Protein AF-A0A6P0Q603-F1 (afdb_monomer)

Foldseek 3Di:
DDDDDDPVVVVVVVVVVVVVVVVVVVVVVCVVVVVVVVVCVVPDDLVNLVVVVVVVLVVLVVLLPDDPVPCLQVQLVVLLVVLCVLVVCVVSCVSVNPVCLVSSVSSNCVRPVPPVVSCVVSVVSCVVRVPDDD

Sequence (134 aa):
MPWQFPQRLTQSLGAIIIILGCILAVGKLQQPQLNALKQSSKNISPADLQRDVEATQVYLNLLQRLPTFGFDNVLADWVFLNFLQYFGDQEARQITSYQLSPEYFDVIINRDPKFLTAYFFLSSSSSLYAGMPE

Radius of gyration: 22.98 Å; Cα contacts (8 Å, |Δi|>4): 65; chains: 1; bounding box: 56×66×33 Å

p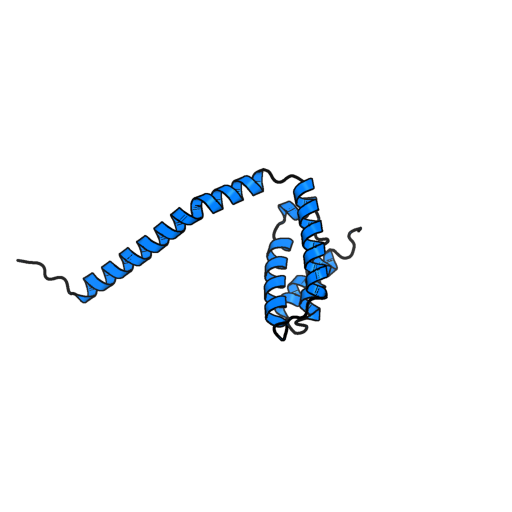LDDT: mean 88.34, std 11.21, range [42.59, 97.75]

Solvent-accessible surface area (backbone atoms only — not comparable to full-atom values): 7767 Å² total; per-residue (Å²): 136,86,87,81,74,60,68,69,57,58,52,54,51,50,52,52,54,50,53,53,48,50,53,52,51,52,52,61,67,44,45,63,57,52,52,52,49,56,54,47,67,76,66,66,46,74,69,55,53,51,52,51,51,54,53,48,51,53,50,45,59,49,54,64,72,54,87,56,92,87,40,34,53,63,52,19,54,52,50,48,57,50,43,53,52,63,73,63,38,58,75,62,32,75,76,65,49,68,77,62,40,54,56,51,39,52,43,25,42,76,46,30,78,78,47,59,72,59,46,63,57,39,54,52,52,26,65,76,47,69,81,62,86,132

Nearest PDB structures (foldseek):
  1cnt-assembly2_3  TM=2.713E-01  e=6.894E+00  Homo sapiens

Secondary structure (DSSP, 8-state):
------HHHHHHHHHHHHHHHHHHHHHHHHHHHHHHHHHHHHT--HHHHHHHHHHHHHHHHHHHHS--TT-HHHHHHHHHHHHHHHHH-HHHHHHHTTTTHHHHHHHHHTT-TT-HHHHHHHHHHHHHHTTS--

Mean predicted aligned error: 8.81 Å

Structure (mmCIF, N/CA/C/O backbone):
data_AF-A0A6P0Q603-F1
#
_entry.id   AF-A0A6P0Q603-F1
#
loop_
_atom_s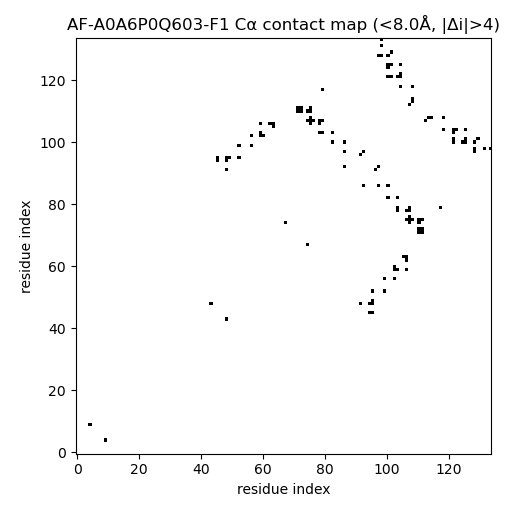ite.group_PDB
_atom_site.id
_atom_site.type_symbol
_atom_site.label_atom_id
_atom_site.label_alt_id
_atom_site.label_comp_id
_atom_site.label_asym_id
_atom_site.label_entity_id
_atom_site.label_seq_id
_atom_site.pdbx_PDB_ins_code
_atom_site.Cartn_x
_atom_site.Cartn_y
_atom_site.Cartn_z
_atom_site.occupancy
_atom_site.B_iso_or_equiv
_atom_site.auth_seq_id
_atom_site.auth_comp_id
_atom_site.auth_asym_id
_atom_site.auth_atom_id
_atom_site.pdbx_PDB_model_num
ATOM 1 N N . MET A 1 1 ? 35.084 51.241 -11.160 1.00 42.59 1 MET A N 1
ATOM 2 C CA . MET A 1 1 ? 35.510 49.832 -11.324 1.00 42.59 1 MET A CA 1
ATOM 3 C C . MET A 1 1 ? 34.267 48.981 -11.532 1.00 42.59 1 MET A C 1
ATOM 5 O O . MET A 1 1 ? 33.436 48.987 -10.630 1.00 42.59 1 MET A O 1
ATOM 9 N N . PRO A 1 2 ? 34.070 48.315 -12.682 1.00 54.03 2 PRO A N 1
ATOM 10 C CA . PRO A 1 2 ? 32.944 47.408 -12.843 1.00 54.03 2 PRO A CA 1
ATOM 11 C C . PRO A 1 2 ? 33.306 46.029 -12.275 1.00 54.03 2 PRO A C 1
ATOM 13 O O . PRO A 1 2 ? 34.340 45.455 -12.610 1.00 54.03 2 PRO A O 1
ATOM 16 N N . TRP A 1 3 ? 32.454 45.514 -11.393 1.00 54.34 3 TRP A N 1
ATOM 17 C CA . TRP A 1 3 ? 32.540 44.159 -10.855 1.00 54.34 3 TRP A CA 1
ATOM 18 C C . TRP A 1 3 ? 32.181 43.144 -11.949 1.00 54.34 3 TRP A C 1
ATOM 20 O O . TRP A 1 3 ? 31.017 43.028 -12.328 1.00 54.34 3 TRP A O 1
ATOM 30 N N . GLN A 1 4 ? 33.163 42.406 -12.470 1.00 62.06 4 GLN A N 1
ATOM 31 C CA . GLN A 1 4 ? 32.920 41.279 -13.375 1.00 62.06 4 GLN A CA 1
ATOM 32 C C . GLN A 1 4 ? 32.750 40.000 -12.545 1.00 62.06 4 GLN A C 1
ATOM 34 O O . GLN A 1 4 ? 33.728 39.387 -12.122 1.00 62.06 4 GLN A O 1
ATOM 39 N N . PHE A 1 5 ? 31.503 39.606 -12.276 1.00 61.72 5 PHE A N 1
ATOM 40 C CA . PHE A 1 5 ? 31.214 38.312 -11.651 1.00 61.72 5 PHE A CA 1
ATOM 41 C C . PHE A 1 5 ? 31.520 37.166 -12.632 1.00 61.72 5 PHE A C 1
ATOM 43 O O . PHE A 1 5 ? 31.167 37.263 -13.811 1.00 61.72 5 PHE A O 1
ATOM 50 N N . PRO A 1 6 ? 32.150 36.066 -12.182 1.00 68.88 6 PRO A N 1
ATOM 51 C CA . PRO A 1 6 ? 32.483 34.958 -13.067 1.00 68.88 6 PRO A CA 1
ATOM 52 C C . PRO A 1 6 ? 31.199 34.292 -13.581 1.00 68.88 6 PRO A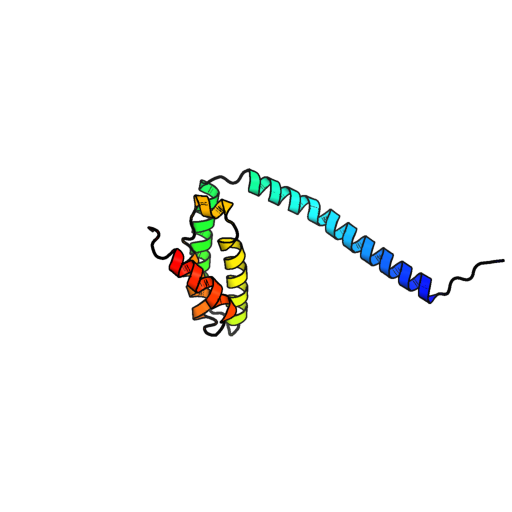 C 1
ATOM 54 O O . PRO A 1 6 ? 30.338 33.897 -12.797 1.00 68.88 6 PRO A O 1
ATOM 57 N N . GLN A 1 7 ? 31.082 34.133 -14.904 1.00 67.19 7 GLN A N 1
ATOM 58 C CA . GLN A 1 7 ? 29.881 33.632 -15.601 1.00 67.19 7 GLN A CA 1
ATOM 59 C C . GLN A 1 7 ? 29.358 32.279 -15.079 1.00 67.19 7 GLN A C 1
ATOM 61 O O . GLN A 1 7 ? 28.170 31.988 -15.177 1.00 67.19 7 GLN A O 1
ATOM 66 N N . ARG A 1 8 ? 30.226 31.450 -14.487 1.00 64.81 8 ARG A N 1
ATOM 67 C CA . ARG A 1 8 ? 29.832 30.174 -13.868 1.00 64.81 8 ARG A CA 1
ATOM 68 C C . ARG A 1 8 ? 29.023 30.367 -12.580 1.00 64.81 8 ARG A C 1
ATOM 70 O O . ARG A 1 8 ? 28.118 29.587 -12.315 1.00 64.81 8 ARG A O 1
ATOM 77 N N . LEU A 1 9 ? 29.306 31.415 -11.800 1.00 65.81 9 LEU A N 1
ATOM 78 C CA . LEU A 1 9 ? 28.558 31.721 -10.575 1.00 65.81 9 LEU A CA 1
ATOM 79 C C . LEU A 1 9 ? 27.146 32.218 -10.894 1.00 65.81 9 LEU A C 1
ATOM 81 O O . LEU A 1 9 ? 26.196 31.820 -10.229 1.00 65.81 9 LEU A O 1
ATOM 85 N N . THR A 1 10 ? 26.990 33.053 -11.924 1.00 72.12 10 THR A N 1
ATOM 86 C CA . THR A 1 10 ? 25.676 33.580 -12.322 1.00 72.12 10 THR A CA 1
ATOM 87 C C . THR A 1 10 ? 24.775 32.494 -12.917 1.00 72.12 10 THR A C 1
ATOM 89 O O . THR A 1 10 ? 23.576 32.495 -12.648 1.00 72.12 10 THR A O 1
ATOM 92 N N . GLN A 1 11 ? 25.339 31.520 -13.642 1.00 71.56 11 GLN A N 1
ATOM 93 C CA . GLN A 1 11 ? 24.609 30.340 -14.128 1.00 71.56 11 GLN A CA 1
ATOM 94 C C . GLN A 1 11 ? 24.147 29.422 -12.986 1.00 71.56 11 GLN A C 1
ATOM 96 O O . GLN A 1 11 ? 22.979 29.035 -12.952 1.00 71.56 11 GLN A O 1
ATOM 101 N N . SER A 1 12 ? 25.020 29.128 -12.015 1.00 80.25 12 SER A N 1
ATOM 102 C CA . SER A 1 12 ? 24.650 28.325 -10.839 1.00 80.25 12 SER A CA 1
ATOM 103 C C . SER A 1 12 ? 23.585 29.008 -9.977 1.00 80.25 12 SER A C 1
ATOM 105 O O . SER A 1 12 ? 22.657 28.353 -9.511 1.00 80.25 12 SER A O 1
ATOM 107 N N . LEU A 1 13 ? 23.668 30.332 -9.806 1.00 84.38 13 LEU A N 1
ATOM 108 C CA . LEU A 1 13 ? 22.650 31.111 -9.095 1.00 84.38 13 LEU A CA 1
ATOM 109 C C . LEU A 1 13 ? 21.302 31.101 -9.831 1.00 84.38 13 LEU A C 1
ATOM 111 O O . LEU A 1 13 ? 20.264 30.932 -9.195 1.00 84.38 13 LEU A O 1
ATOM 115 N N . GLY A 1 14 ? 21.310 31.212 -11.163 1.00 87.88 14 GLY A N 1
ATOM 116 C CA . GLY A 1 14 ? 20.098 31.107 -11.978 1.00 87.88 14 GLY A CA 1
ATOM 117 C C . GLY A 1 14 ? 19.405 29.749 -11.834 1.00 87.88 14 GLY A C 1
ATOM 118 O O . GLY A 1 14 ? 18.194 29.697 -11.629 1.00 87.88 14 GLY A O 1
ATOM 119 N N . ALA A 1 15 ? 20.168 28.653 -11.859 1.00 88.56 15 ALA A N 1
ATOM 120 C CA . ALA A 1 15 ? 19.625 27.307 -11.677 1.00 88.56 15 ALA A CA 1
ATOM 121 C C . ALA A 1 15 ? 18.975 27.116 -10.294 1.00 88.56 15 ALA A C 1
ATOM 123 O O . ALA A 1 15 ? 17.881 26.564 -10.200 1.00 88.56 15 ALA A O 1
ATOM 124 N N . ILE A 1 16 ? 19.601 27.626 -9.227 1.00 92.81 16 ILE A N 1
ATOM 125 C CA . ILE A 1 16 ? 19.045 27.566 -7.865 1.00 92.81 16 ILE A CA 1
ATOM 126 C C . ILE A 1 16 ? 17.723 28.335 -7.777 1.00 92.81 16 ILE A C 1
ATOM 128 O O . ILE A 1 16 ? 16.757 27.828 -7.208 1.00 92.81 16 ILE A O 1
ATOM 132 N N . ILE A 1 17 ? 17.652 29.531 -8.368 1.00 94.69 17 ILE A N 1
ATOM 133 C CA . ILE A 1 17 ? 16.423 30.338 -8.385 1.00 94.69 17 ILE A CA 1
ATOM 134 C C . ILE A 1 17 ? 15.296 29.597 -9.111 1.00 94.69 17 ILE A C 1
ATOM 136 O O . ILE A 1 17 ? 14.165 29.587 -8.627 1.00 94.69 17 ILE A O 1
ATOM 140 N N . ILE A 1 18 ? 15.599 28.934 -10.231 1.00 95.19 18 ILE A N 1
ATOM 141 C CA . ILE A 1 18 ? 14.615 28.136 -10.973 1.00 95.19 18 ILE A CA 1
ATOM 142 C C . ILE A 1 18 ? 14.124 26.958 -10.125 1.00 95.19 18 ILE A C 1
ATOM 144 O O . ILE A 1 18 ? 12.917 26.771 -10.004 1.00 95.19 18 ILE A O 1
ATOM 148 N N . ILE A 1 19 ? 15.027 26.206 -9.487 1.00 95.50 19 ILE A N 1
ATOM 149 C CA . ILE A 1 19 ? 14.663 25.071 -8.622 1.00 95.50 19 ILE A CA 1
ATOM 150 C C . ILE A 1 19 ? 13.760 25.530 -7.471 1.00 95.50 19 ILE A C 1
ATOM 152 O O . ILE A 1 19 ? 12.709 24.934 -7.236 1.00 95.50 19 ILE A O 1
ATOM 156 N N . LEU A 1 20 ? 14.129 26.614 -6.783 1.00 95.88 20 LEU A N 1
ATOM 157 C CA . LEU A 1 20 ? 13.317 27.183 -5.706 1.00 95.88 20 LEU A CA 1
ATOM 158 C C . LEU A 1 20 ? 11.953 27.657 -6.220 1.00 95.88 20 LEU A C 1
ATOM 160 O O . LEU A 1 20 ? 10.934 27.411 -5.575 1.00 95.88 20 LEU A O 1
ATOM 164 N N . GLY A 1 21 ? 11.916 28.273 -7.404 1.00 96.44 21 GLY A N 1
ATOM 165 C CA . GLY A 1 21 ? 10.680 28.660 -8.079 1.00 96.44 21 GLY A CA 1
ATOM 166 C C . GLY A 1 21 ? 9.773 27.463 -8.376 1.00 96.44 21 GLY A C 1
ATOM 167 O O . GLY A 1 21 ? 8.579 27.518 -8.086 1.00 96.44 21 GLY A O 1
ATOM 168 N N . CYS A 1 22 ? 10.331 26.359 -8.877 1.00 95.38 22 CYS A N 1
ATOM 169 C CA . CYS A 1 22 ? 9.592 25.124 -9.134 1.00 95.38 22 CYS A CA 1
ATOM 170 C C . CYS A 1 22 ? 9.031 24.511 -7.845 1.00 95.38 22 CYS A C 1
ATOM 172 O O . CYS A 1 22 ? 7.854 24.161 -7.813 1.00 95.38 22 CYS A O 1
ATOM 174 N N . ILE A 1 23 ? 9.825 24.428 -6.772 1.00 95.94 23 ILE A N 1
ATOM 175 C CA . ILE A 1 23 ? 9.365 23.905 -5.474 1.00 95.94 23 ILE A CA 1
ATOM 176 C C . ILE A 1 23 ? 8.210 24.754 -4.929 1.00 95.94 23 ILE A C 1
ATOM 178 O O . ILE A 1 23 ? 7.191 24.211 -4.505 1.00 95.94 23 ILE A O 1
ATOM 182 N N . LEU A 1 24 ? 8.329 26.084 -4.984 1.00 96.44 24 LEU A N 1
ATOM 183 C CA . LEU A 1 24 ? 7.269 26.995 -4.544 1.00 96.44 24 LEU A CA 1
ATOM 184 C C . LEU A 1 24 ? 6.001 26.861 -5.392 1.00 96.44 24 LEU A C 1
ATOM 186 O O . LEU A 1 24 ? 4.897 26.861 -4.844 1.00 96.44 24 LEU A O 1
ATOM 190 N N . ALA A 1 25 ? 6.145 26.732 -6.712 1.00 95.31 25 ALA A N 1
ATOM 191 C CA . ALA A 1 25 ? 5.021 26.547 -7.623 1.00 95.31 25 ALA A CA 1
ATOM 192 C C . ALA A 1 25 ? 4.289 25.226 -7.350 1.00 95.31 25 ALA A C 1
ATOM 194 O O . ALA A 1 25 ? 3.068 25.225 -7.196 1.00 95.31 25 ALA A O 1
ATOM 195 N N . VAL A 1 26 ? 5.026 24.121 -7.211 1.00 95.56 26 VAL A N 1
ATOM 196 C CA . VAL A 1 26 ? 4.459 22.812 -6.858 1.00 95.56 26 VAL A CA 1
ATOM 197 C C . VAL A 1 26 ? 3.775 22.874 -5.493 1.00 95.56 26 VAL A C 1
ATOM 199 O O . VAL A 1 26 ? 2.624 22.461 -5.379 1.00 95.56 26 VAL A O 1
ATOM 202 N N . GLY A 1 27 ? 4.413 23.476 -4.484 1.00 93.94 27 GLY A N 1
ATOM 203 C CA . GLY A 1 27 ? 3.820 23.636 -3.154 1.00 93.94 27 GLY A CA 1
ATOM 204 C C . GLY A 1 27 ? 2.512 24.433 -3.177 1.00 93.94 27 GLY A C 1
ATOM 205 O O . GLY A 1 27 ? 1.524 24.037 -2.561 1.00 93.94 27 GLY A O 1
ATOM 206 N N . LYS A 1 28 ? 2.456 25.522 -3.954 1.00 94.69 28 LYS A N 1
ATOM 207 C CA . LYS A 1 28 ? 1.232 26.316 -4.157 1.00 94.69 28 LYS A CA 1
ATOM 208 C C . LYS A 1 28 ? 0.126 25.514 -4.842 1.00 94.69 28 LYS A C 1
ATOM 210 O O . LYS A 1 28 ? -1.026 25.614 -4.427 1.00 94.69 28 LYS A O 1
ATOM 215 N N . LEU A 1 29 ? 0.464 24.728 -5.864 1.00 94.75 29 LEU A N 1
ATOM 216 C CA . LEU A 1 29 ? -0.497 23.898 -6.596 1.00 94.75 29 LEU A CA 1
ATOM 217 C C . LEU A 1 29 ? -1.022 22.724 -5.755 1.00 94.75 29 LEU A C 1
ATOM 219 O O . LEU A 1 29 ? -2.175 22.331 -5.916 1.00 94.75 29 LEU A O 1
ATOM 223 N N . GLN A 1 30 ? -0.215 22.200 -4.829 1.00 94.44 30 GLN A N 1
ATOM 224 C CA . GLN A 1 30 ? -0.604 21.112 -3.924 1.00 94.44 30 GLN A CA 1
ATOM 225 C C . GLN A 1 30 ? -1.401 21.587 -2.696 1.00 94.44 30 GLN A C 1
ATOM 227 O O . GLN A 1 30 ? -2.148 20.806 -2.107 1.00 94.44 30 GLN A O 1
ATOM 232 N N . GLN A 1 31 ? -1.317 22.870 -2.325 1.00 94.38 31 GLN A N 1
ATOM 233 C CA . GLN A 1 31 ? -2.042 23.439 -1.182 1.00 94.38 31 GLN A CA 1
ATOM 234 C C . GLN A 1 31 ? -3.567 23.180 -1.172 1.00 94.38 31 GLN A C 1
ATOM 236 O O . GLN A 1 31 ? -4.077 22.785 -0.120 1.00 94.38 31 GLN A O 1
ATOM 241 N N . PRO A 1 32 ? -4.332 23.386 -2.266 1.00 91.44 32 PRO A N 1
ATOM 242 C CA . PRO A 1 32 ? -5.770 23.111 -2.260 1.00 91.44 32 PRO A CA 1
ATOM 243 C C . PRO A 1 32 ? -6.083 21.624 -2.062 1.00 91.44 32 PRO A C 1
ATOM 245 O O . PRO A 1 32 ? -7.023 21.304 -1.339 1.00 91.44 32 PRO A O 1
ATOM 248 N N . GLN A 1 33 ? -5.275 20.722 -2.631 1.00 89.00 33 GLN A N 1
ATOM 249 C CA . GLN A 1 33 ? -5.437 19.276 -2.440 1.00 89.00 33 GLN A CA 1
ATOM 250 C C . GLN A 1 33 ? -5.196 18.895 -0.977 1.00 89.00 33 GLN A C 1
ATOM 252 O O . GLN A 1 33 ? -6.002 18.189 -0.381 1.00 89.00 33 GLN A O 1
ATOM 257 N N . LEU A 1 34 ? -4.147 19.447 -0.360 1.00 88.75 34 LEU A N 1
ATOM 258 C CA . LEU A 1 34 ? -3.869 19.242 1.060 1.00 88.75 34 LEU A CA 1
ATOM 259 C C . LEU A 1 34 ? -5.015 19.743 1.951 1.00 88.75 34 LEU A C 1
ATOM 261 O O . LEU A 1 34 ? -5.384 19.083 2.919 1.00 88.75 34 LEU A O 1
ATOM 265 N N . ASN A 1 35 ? -5.586 20.906 1.634 1.00 89.81 35 ASN A N 1
ATOM 266 C CA . ASN A 1 35 ? -6.713 21.452 2.388 1.00 89.81 35 ASN A CA 1
ATOM 267 C C . ASN A 1 35 ? -7.967 20.577 2.236 1.00 89.81 35 ASN A C 1
ATOM 269 O O . ASN A 1 35 ? -8.635 20.307 3.232 1.00 89.81 35 ASN A O 1
ATOM 273 N N . ALA A 1 36 ? -8.248 20.090 1.023 1.00 86.62 36 ALA A N 1
ATOM 274 C CA . ALA A 1 36 ? -9.351 19.170 0.767 1.00 86.62 36 ALA A CA 1
ATOM 275 C C . ALA A 1 36 ? -9.188 17.848 1.540 1.00 86.62 36 ALA A C 1
ATOM 277 O O . ALA A 1 36 ? -10.149 17.378 2.146 1.00 86.62 36 ALA A O 1
ATOM 278 N N . LEU A 1 37 ? -7.972 17.293 1.598 1.00 84.31 37 LEU A N 1
ATOM 279 C CA . LEU A 1 37 ? -7.667 16.086 2.376 1.00 84.31 37 LEU A CA 1
ATOM 280 C C . LEU A 1 37 ? -7.873 16.307 3.879 1.00 84.31 37 LEU A C 1
ATOM 282 O O . LEU A 1 37 ? -8.558 15.520 4.528 1.00 84.31 37 LEU A O 1
ATOM 286 N N . LYS A 1 38 ? -7.358 17.416 4.428 1.00 83.88 38 LYS A N 1
ATOM 287 C CA . LYS A 1 38 ? -7.549 17.773 5.847 1.00 83.88 38 LYS A CA 1
ATOM 288 C C . LYS A 1 38 ? -9.023 17.948 6.208 1.00 83.88 38 LYS A C 1
ATOM 290 O O . LYS A 1 38 ? -9.449 17.544 7.285 1.00 83.88 38 LYS A O 1
ATOM 295 N N . GLN A 1 39 ? -9.799 18.569 5.323 1.00 80.12 39 GLN A N 1
ATOM 296 C CA . GLN A 1 39 ? -11.221 18.800 5.554 1.00 80.12 39 GLN A CA 1
ATOM 297 C C . GLN A 1 39 ? -12.046 17.515 5.415 1.00 80.12 39 GLN A C 1
ATOM 299 O O . GLN A 1 39 ? -12.992 17.331 6.176 1.00 80.12 39 GLN A O 1
ATOM 304 N N . SER A 1 40 ? -11.670 16.627 4.492 1.00 75.25 40 SER A N 1
ATOM 305 C CA . SER A 1 40 ? -12.303 15.314 4.334 1.00 75.25 40 SER A CA 1
ATOM 306 C C . SER A 1 40 ? -12.042 14.445 5.563 1.00 75.25 40 SER A C 1
ATOM 308 O O . SER A 1 40 ? -12.994 13.989 6.178 1.00 75.25 40 SER A O 1
ATOM 310 N N . SER A 1 41 ? -10.783 14.340 6.007 1.00 75.25 41 SER A N 1
ATOM 311 C CA . SER A 1 41 ? -10.396 13.599 7.219 1.00 75.25 41 SER A CA 1
ATOM 312 C C . SER A 1 41 ? -11.163 14.057 8.468 1.00 75.25 41 SER A C 1
ATOM 314 O O . SER A 1 41 ? -11.631 13.228 9.241 1.00 75.25 41 SER A O 1
ATOM 316 N N . LYS A 1 42 ? -11.392 15.367 8.633 1.00 76.44 42 LYS A N 1
ATOM 317 C CA . LYS A 1 42 ? -12.111 15.911 9.797 1.00 76.44 42 LYS A CA 1
ATOM 318 C C . LYS A 1 42 ? -13.608 15.563 9.842 1.00 76.44 42 LYS A C 1
ATOM 320 O O . LYS A 1 42 ? -14.196 15.597 10.919 1.00 76.44 42 LYS A O 1
ATOM 325 N N . ASN A 1 43 ? -14.227 15.284 8.696 1.00 77.31 43 ASN A N 1
ATOM 326 C CA . ASN A 1 43 ? -15.675 15.076 8.576 1.00 77.31 43 ASN A CA 1
ATOM 327 C C . ASN A 1 43 ? -16.051 13.626 8.232 1.00 77.31 43 ASN A C 1
ATOM 329 O O . ASN A 1 43 ? -17.205 13.372 7.893 1.00 77.31 43 ASN A O 1
ATOM 333 N N . ILE A 1 44 ? -15.098 12.693 8.282 1.00 82.62 44 ILE A N 1
ATOM 334 C CA . ILE A 1 44 ? -15.357 11.282 7.997 1.00 82.62 44 ILE A CA 1
ATOM 335 C C . ILE A 1 44 ? -16.317 10.714 9.045 1.00 82.62 44 ILE A C 1
ATOM 337 O O . ILE A 1 44 ? -16.055 10.768 10.249 1.00 82.62 44 ILE A O 1
ATOM 341 N N . SER A 1 45 ? -17.443 10.166 8.583 1.00 88.75 45 SER A N 1
ATOM 342 C CA . SER A 1 45 ? -18.374 9.450 9.449 1.00 88.75 45 SER A CA 1
ATOM 343 C C . SER A 1 45 ? -17.983 7.968 9.571 1.00 88.75 45 SER A C 1
ATOM 345 O O . SER A 1 45 ? -17.383 7.410 8.649 1.00 88.75 45 SER A O 1
ATOM 347 N N . PRO A 1 46 ? -18.371 7.276 10.660 1.00 88.88 46 PRO A N 1
ATOM 348 C CA . PRO A 1 46 ? -18.172 5.829 10.776 1.00 88.88 46 PRO A CA 1
ATOM 349 C C . PRO A 1 46 ? -18.786 5.028 9.618 1.00 88.88 46 PRO A C 1
ATOM 351 O O . PRO A 1 46 ? -18.225 4.022 9.197 1.00 88.88 46 PRO A O 1
ATOM 354 N N . ALA A 1 47 ? -19.916 5.490 9.069 1.00 90.44 47 ALA A N 1
ATOM 355 C CA . ALA A 1 47 ? -20.563 4.847 7.928 1.00 90.44 47 ALA A CA 1
ATOM 356 C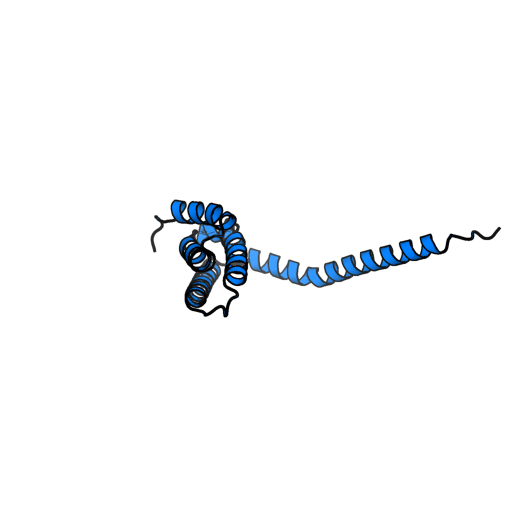 C . ALA A 1 47 ? -19.732 4.971 6.638 1.00 90.44 47 ALA A C 1
ATOM 358 O O . ALA A 1 47 ? -19.710 4.042 5.832 1.00 90.44 47 ALA A O 1
ATOM 359 N N . ASP A 1 48 ? -19.026 6.090 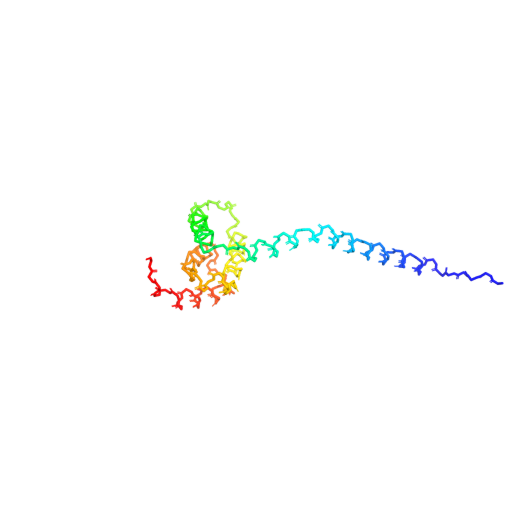6.454 1.00 90.88 48 ASP A N 1
ATOM 360 C CA . ASP A 1 48 ? -18.129 6.274 5.310 1.00 90.88 48 ASP A CA 1
ATOM 361 C C . ASP A 1 48 ? -16.900 5.367 5.420 1.00 90.88 48 ASP A C 1
ATOM 363 O O . ASP A 1 48 ? -16.511 4.755 4.428 1.00 90.88 48 ASP A O 1
ATOM 367 N N . LEU A 1 49 ? -16.341 5.210 6.628 1.00 91.25 49 LEU A N 1
ATOM 368 C CA . LEU A 1 49 ? -15.242 4.269 6.880 1.00 91.25 49 LEU A CA 1
ATOM 369 C C . LEU A 1 49 ? -15.653 2.821 6.621 1.00 91.25 49 LEU A C 1
ATOM 371 O O . LEU A 1 49 ? -14.890 2.064 6.028 1.00 91.25 49 LEU A O 1
ATOM 375 N N . GLN A 1 50 ? -16.860 2.430 7.035 1.00 92.88 50 GLN A N 1
ATOM 376 C CA . GLN A 1 50 ? -17.352 1.079 6.778 1.00 92.88 50 GLN A CA 1
ATOM 377 C C . GLN A 1 50 ? -17.508 0.821 5.276 1.00 92.88 50 GLN A C 1
ATOM 379 O O . GLN A 1 50 ? -17.087 -0.220 4.774 1.00 92.88 50 GLN A O 1
ATOM 384 N N . ARG A 1 51 ? -18.050 1.795 4.536 1.00 93.25 51 ARG A N 1
ATOM 385 C CA . ARG A 1 51 ? -18.161 1.708 3.076 1.00 93.25 51 ARG A CA 1
ATOM 386 C C . ARG A 1 51 ? -16.790 1.617 2.400 1.00 93.25 51 ARG A C 1
ATOM 388 O O . ARG A 1 51 ? -16.651 0.883 1.425 1.00 93.25 51 ARG A O 1
ATOM 395 N N . ASP A 1 52 ? -15.791 2.343 2.896 1.00 92.56 52 ASP A N 1
ATOM 396 C CA . ASP A 1 52 ? -14.414 2.265 2.392 1.00 92.56 52 ASP A CA 1
ATOM 397 C C . ASP A 1 52 ? -13.802 0.873 2.615 1.00 92.56 52 ASP A C 1
ATOM 399 O O . ASP A 1 52 ? -13.183 0.302 1.715 1.00 92.56 52 ASP A O 1
ATOM 403 N N . VAL A 1 53 ? -14.056 0.270 3.778 1.00 94.62 53 VAL A N 1
ATOM 404 C CA . VAL A 1 53 ? -13.644 -1.106 4.084 1.00 94.62 53 VAL A CA 1
ATOM 405 C C . VAL A 1 53 ? -14.316 -2.114 3.151 1.00 94.62 53 VAL A C 1
ATOM 407 O O . VAL A 1 53 ? -13.631 -2.968 2.591 1.00 94.62 53 VAL A O 1
ATOM 410 N N . GLU A 1 54 ? -15.622 -1.994 2.909 1.00 95.44 54 GLU A N 1
ATOM 411 C CA . GLU A 1 54 ? -16.347 -2.854 1.962 1.00 95.44 54 GLU A CA 1
ATOM 412 C C . GLU A 1 54 ? -15.810 -2.714 0.529 1.00 95.44 54 GLU A C 1
ATOM 414 O O . GLU A 1 54 ? -15.572 -3.713 -0.156 1.00 95.44 54 GLU A O 1
ATOM 419 N N . ALA A 1 55 ? -15.569 -1.481 0.074 1.00 96.50 55 ALA A N 1
ATOM 420 C CA . ALA A 1 55 ? -15.004 -1.217 -1.246 1.00 96.50 55 ALA A CA 1
ATOM 421 C C . ALA A 1 55 ? -13.586 -1.793 -1.379 1.00 96.50 55 ALA A C 1
ATOM 423 O O . ALA A 1 55 ? -13.261 -2.425 -2.389 1.00 96.50 55 ALA A O 1
ATOM 424 N N . THR A 1 56 ? -12.764 -1.632 -0.340 1.00 96.88 56 THR A N 1
ATOM 425 C CA . THR A 1 56 ? -11.412 -2.196 -0.275 1.00 96.88 56 THR A CA 1
ATOM 426 C C . THR A 1 56 ? -11.456 -3.720 -0.303 1.00 96.88 56 THR A C 1
ATOM 428 O O . THR A 1 56 ? -10.694 -4.334 -1.045 1.00 96.88 56 THR A O 1
ATOM 431 N N . GLN A 1 57 ? -12.383 -4.345 0.421 1.00 96.31 57 GLN A N 1
ATOM 432 C CA . GLN A 1 57 ? -12.542 -5.797 0.425 1.00 96.31 57 GLN A CA 1
ATOM 433 C C . GLN A 1 57 ? -12.897 -6.332 -0.966 1.00 96.31 57 GLN A C 1
ATOM 435 O O . GLN A 1 57 ? -12.319 -7.313 -1.436 1.00 96.31 57 GLN A O 1
ATOM 440 N N . VAL A 1 58 ? -13.815 -5.670 -1.676 1.00 97.50 58 VAL A N 1
ATOM 441 C CA . VAL A 1 58 ? -14.142 -6.022 -3.068 1.00 97.50 58 VAL A CA 1
ATOM 442 C C . VAL A 1 58 ? -12.922 -5.857 -3.976 1.00 97.50 58 VAL A C 1
ATOM 444 O O . VAL A 1 58 ? -12.644 -6.733 -4.797 1.00 97.50 58 VAL A O 1
ATOM 447 N N . TYR A 1 59 ? -12.172 -4.767 -3.814 1.00 97.06 59 TYR A N 1
ATOM 448 C CA . TYR A 1 59 ? -10.951 -4.514 -4.571 1.00 97.06 59 TYR A CA 1
ATOM 449 C C . TYR A 1 59 ? -9.884 -5.594 -4.338 1.00 97.06 59 TYR A C 1
ATOM 451 O O . TYR A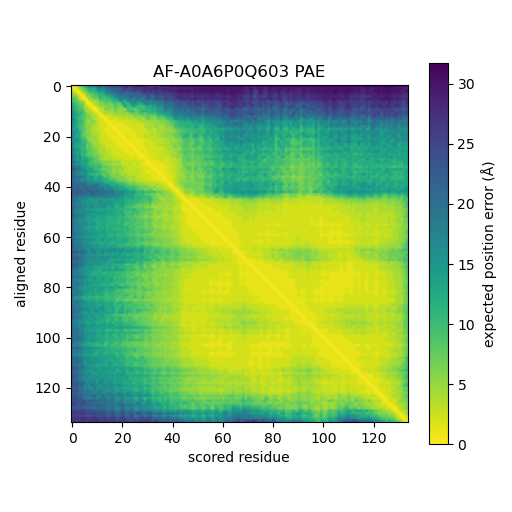 1 59 ? -9.358 -6.137 -5.309 1.00 97.06 59 TYR A O 1
ATOM 459 N N . LEU A 1 60 ? -9.605 -5.970 -3.087 1.00 97.75 60 LEU A N 1
ATOM 460 C CA . LEU A 1 60 ? -8.636 -7.020 -2.757 1.00 97.75 60 LEU A CA 1
ATOM 461 C C . LEU A 1 60 ? -9.073 -8.377 -3.314 1.00 97.75 60 LEU A C 1
ATOM 463 O O . LEU A 1 60 ? -8.276 -9.059 -3.955 1.00 97.75 60 LEU A O 1
ATOM 467 N N . ASN A 1 61 ? -10.353 -8.731 -3.176 1.00 96.44 61 ASN A N 1
ATOM 468 C CA . ASN A 1 61 ? -10.911 -9.957 -3.751 1.00 96.44 61 ASN A CA 1
ATOM 469 C C . ASN A 1 61 ? -10.779 -10.010 -5.278 1.00 96.44 61 ASN A C 1
ATOM 471 O O . ASN A 1 61 ? -10.493 -11.066 -5.851 1.00 96.44 61 ASN A O 1
ATOM 475 N N . LEU A 1 62 ? -10.976 -8.875 -5.952 1.00 97.00 62 LEU A N 1
ATOM 476 C CA . LEU A 1 62 ? -10.737 -8.766 -7.385 1.00 97.00 62 LEU A CA 1
ATOM 477 C C . LEU A 1 62 ? -9.250 -8.956 -7.695 1.00 97.00 62 LEU A C 1
ATOM 479 O O . LEU A 1 62 ? -8.909 -9.759 -8.567 1.00 97.00 62 LEU A O 1
ATOM 483 N N . LEU A 1 63 ? -8.370 -8.266 -6.962 1.00 97.19 63 LEU A N 1
ATOM 484 C CA . LEU A 1 63 ? -6.934 -8.406 -7.137 1.00 97.19 63 LEU A CA 1
ATOM 485 C C . LEU A 1 63 ? -6.506 -9.856 -6.984 1.00 97.19 63 LEU A C 1
ATOM 487 O O . LEU A 1 63 ? -5.787 -10.317 -7.848 1.00 97.19 63 LEU A O 1
ATOM 491 N N . GLN A 1 64 ? -6.979 -10.625 -6.001 1.00 95.56 64 GLN A N 1
ATOM 492 C CA . GLN A 1 64 ? -6.618 -12.045 -5.850 1.00 95.56 64 GLN A CA 1
ATOM 493 C C . GLN A 1 64 ? -6.824 -12.884 -7.124 1.00 95.56 64 GLN A C 1
ATOM 495 O O . GLN A 1 64 ? -6.067 -13.819 -7.361 1.00 95.56 64 GLN A O 1
ATOM 500 N N . ARG A 1 65 ? -7.795 -12.531 -7.972 1.00 94.56 65 ARG A N 1
ATOM 501 C CA . ARG A 1 65 ? -8.179 -13.309 -9.164 1.00 94.56 65 ARG A CA 1
ATOM 502 C C . ARG A 1 65 ? -7.656 -12.727 -10.476 1.00 94.56 65 ARG A C 1
ATOM 504 O O . ARG A 1 65 ? -7.727 -13.393 -11.507 1.00 94.56 65 ARG A O 1
ATOM 511 N N . LEU A 1 66 ? -7.168 -11.487 -10.462 1.00 94.62 66 LEU A N 1
ATOM 512 C CA . LEU A 1 66 ? -6.714 -10.808 -11.670 1.00 94.62 66 LEU A CA 1
ATOM 513 C C . LEU A 1 66 ? -5.367 -11.362 -12.168 1.00 94.62 66 LEU A C 1
ATOM 515 O O . LEU A 1 66 ? -4.417 -11.460 -11.381 1.00 94.62 66 LEU A O 1
ATOM 519 N N . PRO A 1 67 ? -5.245 -11.658 -13.476 1.00 94.94 67 PRO A N 1
ATOM 520 C CA . PRO A 1 67 ? -3.963 -11.995 -14.072 1.00 94.94 67 PRO A CA 1
ATOM 521 C C . PRO A 1 67 ? -3.054 -10.761 -14.102 1.00 94.94 67 PRO A C 1
ATOM 523 O O . PRO A 1 67 ? -3.487 -9.654 -14.417 1.00 94.94 67 PRO A O 1
ATOM 526 N N . THR A 1 68 ? -1.774 -10.964 -13.804 1.00 95.06 68 THR A N 1
ATOM 527 C CA . THR A 1 6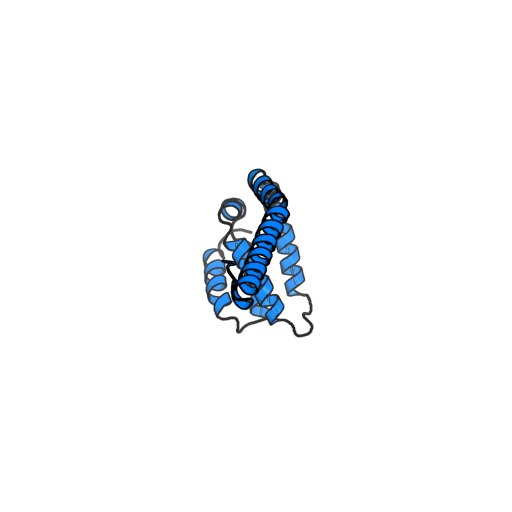8 ? -0.756 -9.900 -13.737 1.00 95.06 68 THR A CA 1
ATOM 528 C C . THR A 1 68 ? 0.126 -9.836 -14.978 1.00 95.06 68 THR A C 1
ATOM 530 O O . THR A 1 68 ? 0.934 -8.922 -15.103 1.00 95.06 68 THR A O 1
ATOM 533 N N . PHE A 1 69 ? -0.001 -10.805 -15.892 1.00 95.62 69 PHE A N 1
ATOM 534 C CA . PHE A 1 69 ? 0.788 -10.908 -17.126 1.00 95.62 69 PHE A CA 1
ATOM 535 C C . PHE A 1 69 ? 2.313 -10.844 -16.895 1.00 95.62 69 PHE A C 1
ATOM 537 O O . PHE A 1 69 ? 3.046 -10.313 -17.726 1.00 95.62 69 PHE A O 1
ATOM 544 N N . GLY A 1 70 ? 2.787 -11.398 -15.769 1.00 94.75 70 GLY A N 1
ATOM 545 C CA . GLY A 1 70 ? 4.208 -11.451 -15.401 1.00 94.75 70 GLY A CA 1
ATOM 546 C C . GLY A 1 70 ? 4.679 -10.337 -14.459 1.00 94.75 70 GLY A C 1
ATOM 547 O O . GLY A 1 70 ? 5.865 -10.282 -14.150 1.00 94.75 70 GLY A O 1
ATOM 548 N N . PHE A 1 71 ? 3.775 -9.472 -13.985 1.00 97.00 71 PHE A N 1
ATOM 549 C CA . PHE A 1 71 ? 4.071 -8.372 -13.056 1.00 97.00 71 PHE A CA 1
ATOM 550 C C . PHE A 1 71 ? 3.606 -8.653 -11.615 1.00 97.00 71 PHE A C 1
ATOM 552 O O . PHE A 1 71 ? 3.154 -7.746 -10.913 1.00 97.00 71 PHE A O 1
ATOM 559 N N . ASP A 1 72 ? 3.682 -9.908 -11.164 1.00 97.06 72 ASP A N 1
ATOM 560 C CA . ASP A 1 72 ? 3.211 -10.316 -9.832 1.00 97.06 72 ASP A CA 1
ATOM 561 C C . ASP A 1 72 ? 3.884 -9.541 -8.697 1.00 97.06 72 ASP A C 1
ATOM 563 O O . ASP A 1 72 ? 3.201 -9.061 -7.793 1.00 97.06 72 ASP A O 1
ATOM 567 N N . ASN A 1 73 ? 5.201 -9.347 -8.786 1.00 96.12 73 ASN A N 1
ATOM 568 C CA . ASN A 1 73 ? 5.978 -8.603 -7.797 1.00 96.12 73 ASN A CA 1
ATOM 569 C C . ASN A 1 73 ? 5.582 -7.121 -7.735 1.00 96.12 73 ASN A C 1
ATOM 571 O O . ASN A 1 73 ? 5.391 -6.589 -6.652 1.00 96.12 73 ASN A O 1
ATOM 575 N N . VAL A 1 74 ? 5.373 -6.465 -8.881 1.00 97.06 74 VAL A N 1
ATOM 576 C CA . VAL A 1 74 ? 4.952 -5.053 -8.922 1.00 97.06 74 VAL A CA 1
ATOM 577 C C . VAL A 1 74 ? 3.576 -4.883 -8.284 1.00 97.06 74 VAL A C 1
ATOM 579 O O . VAL A 1 74 ? 3.343 -3.921 -7.550 1.00 97.06 74 VAL A O 1
ATOM 582 N N . LEU A 1 75 ? 2.656 -5.817 -8.541 1.00 97.19 75 LEU A N 1
ATOM 583 C CA . LEU A 1 75 ? 1.347 -5.783 -7.903 1.00 97.19 75 LEU A CA 1
ATOM 584 C C . LEU A 1 75 ? 1.451 -6.062 -6.397 1.00 97.19 75 LEU A C 1
ATOM 586 O O . LEU A 1 75 ? 0.803 -5.368 -5.619 1.00 97.19 75 LEU A O 1
ATOM 590 N N . ALA A 1 76 ? 2.277 -7.021 -5.974 1.00 97.56 76 ALA A N 1
ATOM 591 C CA . ALA A 1 76 ? 2.531 -7.291 -4.560 1.00 97.56 76 ALA A CA 1
ATOM 592 C C . ALA A 1 76 ? 3.132 -6.069 -3.841 1.00 97.56 76 ALA A C 1
ATOM 594 O O . ALA A 1 76 ? 2.626 -5.679 -2.790 1.00 97.56 76 ALA A O 1
ATOM 595 N N . ASP A 1 77 ? 4.133 -5.412 -4.433 1.00 97.25 77 ASP A N 1
ATOM 596 C CA . ASP A 1 77 ? 4.740 -4.171 -3.934 1.00 97.25 77 ASP A CA 1
ATOM 597 C C . ASP A 1 77 ? 3.698 -3.063 -3.777 1.00 97.25 77 ASP A C 1
ATOM 599 O O . ASP A 1 77 ? 3.605 -2.416 -2.731 1.00 97.25 77 ASP A O 1
ATOM 603 N N . TRP A 1 78 ? 2.863 -2.868 -4.799 1.00 97.38 78 TRP A N 1
ATOM 604 C CA . TRP A 1 78 ? 1.791 -1.880 -4.756 1.00 97.38 78 TRP A CA 1
ATOM 605 C C . TRP A 1 78 ? 0.800 -2.174 -3.631 1.00 97.38 78 TRP A C 1
ATOM 607 O O . TRP A 1 78 ? 0.461 -1.294 -2.839 1.00 97.38 78 TRP A O 1
ATOM 617 N N . VAL A 1 79 ? 0.339 -3.418 -3.525 1.00 97.75 79 VAL A N 1
ATOM 618 C CA . VAL A 1 79 ? -0.620 -3.828 -2.494 1.00 97.75 79 VAL A CA 1
ATOM 619 C C . VAL A 1 79 ? -0.006 -3.716 -1.101 1.00 97.75 79 VAL A C 1
ATOM 621 O O . VAL A 1 79 ? -0.690 -3.284 -0.177 1.00 97.75 79 VAL A O 1
ATOM 624 N N . PHE A 1 80 ? 1.290 -3.987 -0.948 1.00 97.50 80 PHE A N 1
ATOM 625 C CA . PHE A 1 80 ? 2.002 -3.781 0.309 1.00 97.50 80 PHE A CA 1
ATOM 626 C C . PHE A 1 80 ? 2.019 -2.307 0.738 1.00 97.50 80 PHE A C 1
ATOM 628 O O . PHE A 1 80 ? 1.765 -2.005 1.903 1.00 97.50 80 PHE A O 1
ATOM 635 N N . LEU A 1 81 ? 2.223 -1.364 -0.187 1.00 97.31 81 LEU A N 1
ATOM 636 C CA . LEU A 1 81 ? 2.122 0.068 0.131 1.00 97.31 81 LEU A CA 1
ATOM 637 C C . LEU A 1 81 ? 0.707 0.474 0.568 1.00 97.31 81 LEU A C 1
ATOM 639 O O . LEU A 1 81 ? 0.556 1.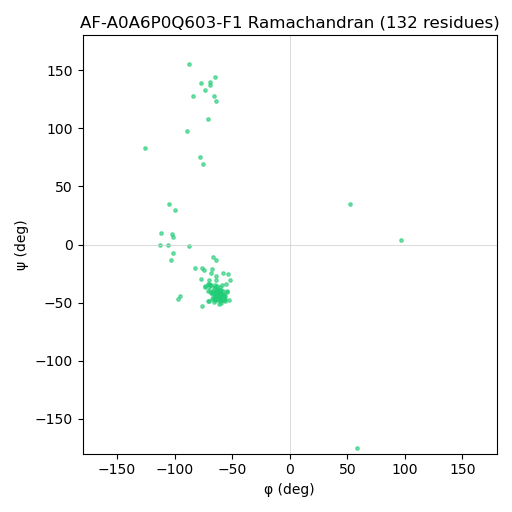329 1.444 1.00 97.31 81 LEU A O 1
ATOM 643 N N . ASN A 1 82 ? -0.329 -0.132 -0.017 1.00 96.88 82 ASN A N 1
ATOM 644 C CA . ASN A 1 82 ? -1.715 0.077 0.412 1.00 96.88 82 ASN A CA 1
ATOM 645 C C . ASN A 1 82 ? -1.956 -0.512 1.810 1.00 96.88 82 ASN A C 1
ATOM 647 O O . ASN A 1 82 ? -2.544 0.157 2.656 1.00 96.88 82 ASN A O 1
ATOM 651 N N . PHE A 1 83 ? -1.419 -1.704 2.092 1.00 96.25 83 PHE A N 1
ATOM 652 C CA . PHE A 1 83 ? -1.464 -2.308 3.423 1.00 96.25 83 PHE A CA 1
ATOM 653 C C . PHE A 1 83 ? -0.827 -1.400 4.481 1.00 96.25 83 PHE A C 1
ATOM 655 O O . PHE A 1 83 ? -1.420 -1.195 5.536 1.00 96.25 83 PHE A O 1
ATOM 662 N N . LEU A 1 84 ? 0.346 -0.816 4.211 1.00 95.25 84 LEU A N 1
ATOM 663 C CA . LEU A 1 84 ? 1.010 0.075 5.170 1.00 95.25 84 LEU A CA 1
ATOM 664 C C . LEU A 1 84 ? 0.161 1.307 5.510 1.00 95.25 84 LEU A C 1
ATOM 666 O O . LEU A 1 84 ? 0.144 1.738 6.661 1.00 95.25 84 LEU A O 1
ATOM 670 N N . GLN A 1 85 ? -0.567 1.852 4.533 1.00 94.38 85 GLN A N 1
ATOM 671 C CA . GLN A 1 85 ? -1.503 2.956 4.759 1.00 94.38 85 GLN A CA 1
ATOM 672 C C . GLN A 1 85 ? -2.726 2.488 5.557 1.00 94.38 85 GLN A C 1
ATOM 674 O O . GLN A 1 85 ? -3.054 3.085 6.578 1.00 94.38 85 GLN A O 1
ATOM 679 N N . TYR A 1 86 ? -3.344 1.377 5.146 1.00 94.56 86 TYR A N 1
ATOM 680 C CA . TYR A 1 86 ? -4.490 0.771 5.827 1.00 94.56 86 TYR A CA 1
ATOM 681 C C . TYR A 1 86 ? -4.195 0.449 7.300 1.00 94.56 86 TYR A C 1
ATOM 683 O O . TYR A 1 86 ? -4.995 0.760 8.183 1.00 94.56 86 TYR A O 1
ATOM 691 N N . PHE A 1 87 ? -3.048 -0.175 7.564 1.00 93.25 87 PHE A N 1
ATOM 692 C CA . PHE A 1 87 ? -2.631 -0.607 8.893 1.00 93.25 87 PHE A CA 1
ATOM 693 C C . PHE A 1 87 ? -2.106 0.560 9.744 1.00 93.25 87 PHE A C 1
ATOM 695 O O . PHE A 1 87 ? -2.228 0.551 10.968 1.00 93.25 87 PHE A O 1
ATOM 702 N N . GLY A 1 88 ? -1.521 1.576 9.108 1.00 91.88 88 GLY A N 1
ATOM 703 C CA . GLY A 1 88 ? -1.002 2.764 9.783 1.00 91.88 88 GLY A CA 1
ATOM 704 C C . GLY A 1 88 ? -2.080 3.741 10.261 1.00 91.88 88 GLY A C 1
ATOM 705 O O . GLY A 1 88 ? -1.813 4.519 11.177 1.00 91.88 88 GLY A O 1
ATOM 706 N N . ASP A 1 89 ? -3.285 3.704 9.685 1.00 92.44 89 ASP A N 1
ATOM 707 C CA . ASP A 1 89 ? -4.388 4.608 10.032 1.00 92.44 89 ASP A CA 1
ATOM 708 C C . ASP A 1 89 ? -5.094 4.196 11.337 1.00 92.44 89 ASP A C 1
ATOM 710 O O . ASP A 1 89 ? -6.184 3.625 11.350 1.00 92.44 89 ASP A O 1
ATOM 714 N N . GLN A 1 90 ? -4.449 4.465 12.471 1.00 90.44 90 GLN A N 1
ATOM 715 C CA . GLN A 1 90 ? -4.966 4.076 13.786 1.00 90.44 90 GLN A CA 1
ATOM 716 C C . GLN A 1 90 ? -6.347 4.675 14.091 1.00 90.44 90 GLN A C 1
ATOM 718 O O . GLN A 1 90 ? -7.154 4.012 14.738 1.00 90.44 90 GLN A O 1
ATOM 723 N N . GLU A 1 91 ? -6.638 5.895 13.630 1.00 89.69 91 GLU A N 1
ATOM 724 C CA . GLU A 1 91 ? -7.927 6.555 13.868 1.00 89.69 91 GLU A CA 1
ATOM 725 C C . GLU A 1 91 ? -9.062 5.806 13.158 1.00 89.69 91 GLU A C 1
ATOM 727 O O . GLU A 1 91 ? -10.065 5.461 13.787 1.00 89.69 91 GLU A O 1
ATOM 732 N N . ALA A 1 92 ? -8.882 5.453 11.880 1.00 90.88 92 ALA A N 1
ATOM 733 C CA . ALA A 1 92 ? -9.867 4.659 11.147 1.00 90.88 92 ALA A CA 1
ATOM 7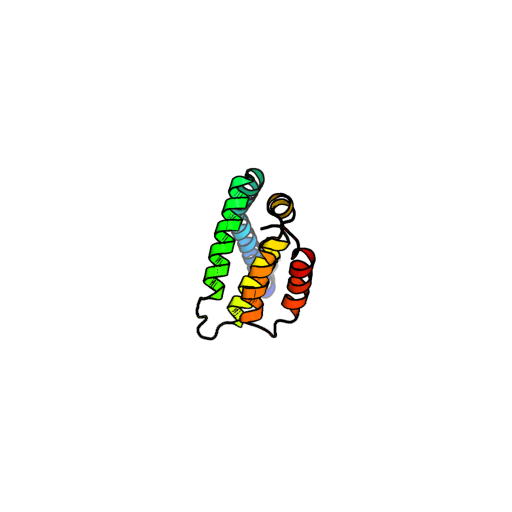34 C C . ALA A 1 92 ? -10.003 3.231 11.706 1.00 90.88 92 ALA A C 1
ATOM 736 O O . ALA A 1 92 ? -11.106 2.670 11.760 1.00 90.88 92 ALA A O 1
ATOM 737 N N . ARG A 1 93 ? -8.889 2.625 12.138 1.00 91.50 93 ARG A N 1
ATOM 738 C CA . ARG A 1 93 ? -8.848 1.244 12.646 1.00 91.50 93 ARG A CA 1
ATOM 739 C C . ARG A 1 93 ? -9.410 1.103 14.063 1.00 91.50 93 ARG A C 1
ATOM 741 O O . ARG A 1 93 ? -9.866 0.021 14.406 1.00 91.50 93 ARG A O 1
ATOM 748 N N . GLN A 1 94 ? -9.493 2.172 14.857 1.00 89.75 94 GLN A N 1
ATOM 749 C CA . GLN A 1 94 ? -10.265 2.156 16.112 1.00 89.75 94 GLN A CA 1
ATOM 750 C C . GLN A 1 94 ? -11.769 1.944 15.884 1.00 89.75 94 GLN A C 1
ATOM 752 O O . GLN A 1 94 ? -12.453 1.433 16.766 1.00 89.75 94 GLN A O 1
ATOM 757 N N . ILE A 1 95 ? -12.281 2.337 14.714 1.00 90.81 95 ILE A N 1
ATOM 758 C CA . ILE A 1 95 ? -13.703 2.231 14.363 1.00 90.81 95 ILE A CA 1
ATOM 759 C C . ILE A 1 95 ? -13.977 0.944 13.583 1.00 90.81 95 ILE A C 1
ATOM 761 O O . ILE A 1 95 ? -14.953 0.252 13.850 1.00 90.81 95 ILE A O 1
ATOM 765 N N . THR A 1 96 ? -13.117 0.633 12.612 1.00 90.50 96 THR A N 1
ATOM 766 C CA . THR A 1 96 ? -13.337 -0.459 11.642 1.00 90.50 96 THR A CA 1
ATOM 767 C C . THR A 1 96 ? -12.482 -1.697 11.885 1.00 90.50 96 THR A C 1
ATOM 769 O O . THR A 1 96 ? -12.580 -2.671 11.143 1.00 90.50 96 THR A O 1
ATOM 772 N N . SER A 1 97 ? -11.633 -1.677 12.913 1.00 89.31 97 SER A N 1
ATOM 773 C CA . SER A 1 97 ? -10.680 -2.747 13.215 1.00 89.31 97 SER A CA 1
ATOM 774 C C . SER A 1 97 ? -9.707 -3.026 12.063 1.00 89.31 97 SER A C 1
ATOM 776 O O . SER A 1 97 ? -9.679 -2.331 11.047 1.00 89.31 97 SER A O 1
ATOM 778 N N . TYR A 1 98 ? -8.878 -4.057 12.226 1.00 91.38 98 TYR A N 1
ATOM 779 C CA . TYR A 1 98 ? -7.868 -4.481 11.249 1.00 91.38 98 TYR A CA 1
ATOM 780 C C . TYR A 1 98 ? -8.321 -5.671 10.389 1.00 91.38 98 TYR A C 1
ATOM 782 O O . TYR A 1 98 ? -7.489 -6.470 9.950 1.00 91.38 98 TYR A O 1
ATOM 790 N N . GLN A 1 99 ? -9.632 -5.787 10.158 1.00 89.62 99 GLN A N 1
ATOM 791 C CA . GLN A 1 99 ? -10.274 -6.948 9.535 1.00 89.62 99 GLN A CA 1
ATOM 792 C C . GLN A 1 99 ? -9.758 -7.305 8.132 1.00 89.62 99 GLN A C 1
ATOM 794 O O . GLN A 1 99 ? -9.831 -8.467 7.778 1.00 89.62 99 GLN A O 1
ATOM 799 N N . LEU A 1 100 ? -9.193 -6.354 7.371 1.00 93.25 100 LEU A N 1
ATOM 800 C CA . LEU A 1 100 ? -8.692 -6.600 6.007 1.00 93.25 100 LEU A CA 1
ATOM 801 C C . LEU A 1 100 ? -7.235 -7.094 5.957 1.00 93.25 100 LEU A C 1
ATOM 803 O O . LEU A 1 100 ? -6.664 -7.275 4.880 1.00 93.25 100 LEU A O 1
ATOM 807 N N . SER A 1 101 ? -6.572 -7.223 7.113 1.00 93.06 101 SER A N 1
ATOM 808 C CA . SER A 1 101 ? -5.161 -7.635 7.166 1.00 93.06 101 SER A CA 1
ATOM 809 C C . SER A 1 101 ? -4.908 -9.000 6.502 1.00 93.06 101 SER A C 1
ATOM 811 O O . SER A 1 101 ? -3.931 -9.089 5.750 1.00 93.06 101 SER A O 1
ATOM 813 N N . PRO A 1 102 ? -5.755 -10.032 6.710 1.00 91.81 102 PRO A N 1
ATOM 814 C CA . PRO A 1 102 ? -5.609 -11.317 6.028 1.00 91.81 102 PRO A CA 1
ATOM 815 C C . PRO A 1 102 ? -5.712 -11.204 4.501 1.00 91.81 102 PRO A C 1
ATOM 817 O O . PRO A 1 102 ? -4.912 -11.794 3.783 1.00 91.81 102 PRO A O 1
ATOM 820 N N . GLU A 1 103 ? -6.621 -10.388 3.973 1.00 93.94 103 GLU A N 1
ATOM 821 C CA . GLU A 1 103 ? -6.811 -10.250 2.529 1.00 93.94 103 GLU A CA 1
ATOM 822 C C . GLU A 1 103 ? -5.640 -9.536 1.860 1.00 93.94 103 GLU A C 1
ATOM 824 O O . GLU A 1 103 ? -5.230 -9.913 0.758 1.00 93.94 103 GLU A O 1
ATOM 829 N N . TYR A 1 104 ? -5.055 -8.543 2.538 1.00 95.94 104 TYR A N 1
ATOM 830 C CA . TYR A 1 104 ? -3.784 -7.954 2.119 1.00 95.94 104 TYR A CA 1
ATOM 831 C C . TYR A 1 104 ? -2.665 -9.001 2.108 1.00 95.94 104 TYR A C 1
ATOM 833 O O . TYR A 1 104 ? -1.918 -9.076 1.129 1.00 95.94 104 TYR A O 1
ATOM 841 N N . PHE A 1 105 ? -2.560 -9.818 3.163 1.00 94.50 105 PHE A N 1
ATOM 842 C CA . PHE A 1 105 ? -1.578 -10.902 3.245 1.00 94.50 105 PHE A CA 1
ATOM 843 C C . PHE A 1 105 ? -1.721 -11.864 2.058 1.00 94.50 105 PHE A C 1
ATOM 845 O O . PHE A 1 105 ? -0.740 -12.125 1.359 1.00 94.50 105 PHE A O 1
ATOM 852 N N . ASP A 1 106 ? -2.940 -12.316 1.767 1.00 94.25 106 ASP A N 1
ATOM 853 C CA . ASP A 1 106 ? -3.217 -13.269 0.694 1.00 94.25 106 ASP A CA 1
ATOM 854 C C . ASP A 1 106 ? -2.892 -12.712 -0.692 1.00 94.25 106 ASP A C 1
ATOM 856 O O . ASP A 1 106 ? -2.303 -13.410 -1.521 1.00 94.25 106 ASP A O 1
ATOM 860 N N . VAL A 1 107 ? -3.242 -11.453 -0.973 1.00 96.69 107 VAL A N 1
ATOM 861 C CA . VAL A 1 107 ? -2.929 -10.834 -2.271 1.00 96.69 107 VAL A CA 1
ATOM 862 C C . VAL A 1 107 ? -1.417 -10.764 -2.497 1.00 96.69 107 VAL A C 1
ATOM 864 O O . VAL A 1 107 ? -0.970 -11.004 -3.622 1.00 96.69 107 VAL A O 1
ATOM 867 N N . ILE A 1 108 ? -0.651 -10.436 -1.452 1.00 97.06 108 ILE A N 1
ATOM 868 C CA . ILE A 1 108 ? 0.799 -10.225 -1.523 1.00 97.06 108 ILE A CA 1
ATOM 869 C C . ILE A 1 108 ? 1.535 -11.565 -1.610 1.00 97.06 108 ILE A C 1
ATOM 871 O O . ILE A 1 108 ? 2.309 -11.772 -2.542 1.00 97.06 108 ILE A O 1
ATOM 875 N N . ILE A 1 109 ? 1.280 -12.496 -0.687 1.00 94.56 109 ILE A N 1
ATOM 876 C CA . ILE A 1 109 ? 2.059 -13.740 -0.572 1.00 94.56 109 ILE A CA 1
ATOM 877 C C . ILE A 1 109 ? 1.785 -14.712 -1.718 1.00 94.56 109 ILE A C 1
ATOM 879 O O . ILE A 1 109 ? 2.709 -15.382 -2.177 1.00 94.56 109 ILE A O 1
ATOM 883 N N . ASN A 1 110 ? 0.558 -14.755 -2.244 1.00 95.00 110 ASN A N 1
ATOM 884 C CA . ASN A 1 110 ? 0.263 -15.588 -3.413 1.00 95.00 110 ASN A CA 1
ATOM 885 C C . ASN A 1 110 ? 0.968 -15.097 -4.689 1.00 95.00 110 ASN A C 1
ATOM 887 O O . ASN A 1 110 ? 1.142 -15.875 -5.625 1.00 95.00 110 ASN A O 1
ATOM 891 N N . ARG A 1 111 ? 1.372 -13.822 -4.737 1.00 95.75 111 ARG A N 1
ATOM 892 C CA . ARG A 1 111 ? 2.037 -13.202 -5.893 1.00 95.75 111 ARG A CA 1
ATOM 893 C C . ARG A 1 111 ? 3.544 -13.167 -5.767 1.00 95.75 111 ARG A C 1
ATOM 895 O O . ARG A 1 111 ? 4.245 -13.542 -6.701 1.00 95.75 111 ARG A O 1
ATOM 902 N N . ASP A 1 112 ? 4.036 -12.738 -4.614 1.00 97.00 112 ASP A N 1
ATOM 903 C CA . ASP A 1 112 ? 5.455 -12.749 -4.298 1.00 97.00 112 ASP A CA 1
ATOM 904 C C . ASP A 1 112 ? 5.705 -13.495 -2.978 1.00 97.00 112 ASP A C 1
ATOM 906 O O . ASP A 1 112 ? 5.864 -12.886 -1.915 1.00 97.00 112 ASP A O 1
ATOM 910 N N . PRO A 1 113 ? 5.787 -14.837 -3.021 1.00 94.25 113 PRO A N 1
ATOM 911 C CA . PRO A 1 113 ? 6.031 -15.646 -1.829 1.00 94.25 113 PRO A CA 1
ATOM 912 C C . PRO A 1 113 ? 7.429 -15.427 -1.231 1.00 94.25 113 PRO A C 1
ATOM 914 O O . PRO A 1 113 ? 7.712 -15.909 -0.135 1.00 94.25 113 PRO A O 1
ATOM 917 N N . LYS A 1 114 ? 8.330 -14.732 -1.941 1.00 94.62 114 LYS A N 1
ATOM 918 C CA . LYS A 1 114 ? 9.688 -14.419 -1.477 1.00 94.62 114 LYS A CA 1
ATOM 919 C C . LYS A 1 114 ? 9.814 -12.979 -0.987 1.00 94.62 114 LYS A C 1
ATOM 921 O O . LYS A 1 114 ? 10.926 -12.556 -0.664 1.00 94.62 114 LYS A O 1
ATOM 926 N N . PHE A 1 115 ? 8.707 -12.249 -0.852 1.00 95.56 115 PHE A N 1
ATOM 927 C CA . PHE A 1 115 ? 8.700 -10.896 -0.313 1.00 95.56 115 PHE A CA 1
ATOM 928 C C . PHE A 1 115 ? 8.872 -10.886 1.217 1.00 95.56 115 PHE A C 1
ATOM 930 O O . PHE A 1 115 ? 7.972 -10.541 1.984 1.00 95.56 115 PHE A O 1
ATOM 937 N N . LEU A 1 116 ? 10.069 -11.258 1.678 1.00 92.31 116 LEU A N 1
ATOM 938 C CA . LEU A 1 116 ? 10.376 -11.463 3.098 1.00 92.31 116 LEU A CA 1
ATOM 939 C C . LEU A 1 116 ? 10.111 -10.217 3.949 1.00 92.31 116 LEU A C 1
ATOM 941 O O . LEU A 1 116 ? 9.584 -10.330 5.053 1.00 92.31 116 LEU A O 1
ATOM 945 N N . THR A 1 117 ? 10.442 -9.030 3.433 1.00 89.94 117 THR A N 1
ATOM 946 C CA . THR A 1 117 ? 10.198 -7.771 4.146 1.00 89.94 117 THR A CA 1
ATOM 947 C C . THR A 1 117 ? 8.715 -7.593 4.440 1.00 89.94 117 THR A C 1
ATOM 949 O O . THR A 1 117 ? 8.363 -7.375 5.594 1.00 89.94 117 THR A O 1
ATOM 952 N N . ALA A 1 118 ? 7.845 -7.744 3.436 1.00 90.81 118 ALA A N 1
ATOM 953 C CA . ALA A 1 118 ? 6.403 -7.632 3.621 1.00 90.81 118 ALA A CA 1
ATOM 954 C C . ALA A 1 118 ? 5.868 -8.714 4.570 1.00 90.81 118 ALA A C 1
ATOM 956 O O . ALA A 1 118 ? 5.077 -8.410 5.462 1.00 90.81 118 ALA A O 1
ATOM 957 N N . TYR A 1 119 ? 6.359 -9.952 4.445 1.00 89.44 119 TYR A N 1
ATOM 958 C CA . TYR A 1 119 ? 5.950 -11.069 5.297 1.00 89.44 119 TYR A CA 1
ATOM 959 C C . TYR A 1 119 ? 6.113 -10.768 6.794 1.00 89.44 119 TYR A C 1
ATOM 961 O O . TYR A 1 119 ? 5.219 -11.085 7.578 1.00 89.44 119 TYR A O 1
ATOM 969 N N . PHE A 1 120 ? 7.203 -10.119 7.218 1.00 88.69 120 PHE A N 1
ATOM 970 C CA . PHE A 1 120 ? 7.395 -9.771 8.634 1.00 88.69 120 PHE A CA 1
ATOM 971 C C . PHE A 1 120 ? 6.316 -8.823 9.176 1.00 88.69 120 PHE A C 1
ATOM 973 O O . PHE A 1 120 ? 5.838 -9.015 10.298 1.00 88.69 120 PHE A O 1
ATOM 980 N N . PHE A 1 121 ? 5.895 -7.836 8.380 1.00 87.25 121 PHE A N 1
ATOM 981 C CA . PHE A 1 121 ? 4.809 -6.931 8.759 1.00 87.25 121 PHE A CA 1
ATOM 982 C C . PHE A 1 121 ? 3.455 -7.648 8.749 1.00 87.25 121 PHE A C 1
ATOM 984 O O . PHE A 1 121 ? 2.703 -7.564 9.720 1.00 87.25 121 PHE A O 1
ATOM 991 N N . LEU A 1 122 ? 3.168 -8.379 7.669 1.00 89.75 122 LEU A N 1
ATOM 992 C CA . LEU A 1 122 ? 1.853 -8.967 7.413 1.00 89.75 122 LEU A CA 1
ATOM 993 C C . LEU A 1 122 ? 1.554 -10.170 8.319 1.00 89.75 122 LEU A C 1
ATOM 995 O O . LEU A 1 122 ? 0.414 -10.370 8.729 1.00 89.75 122 LEU A O 1
ATOM 999 N N . SER A 1 123 ? 2.558 -10.989 8.638 1.00 86.88 123 SER A N 1
ATOM 1000 C CA . SER A 1 123 ? 2.380 -12.153 9.520 1.00 86.88 123 SER A CA 1
ATOM 1001 C C . SER A 1 123 ? 2.034 -11.729 10.945 1.00 86.88 123 SER A C 1
ATOM 1003 O O . SER A 1 123 ? 1.147 -12.314 11.566 1.00 86.88 123 SER A O 1
ATOM 1005 N N . SER A 1 124 ? 2.687 -10.675 11.440 1.00 83.12 124 SER A N 1
ATOM 1006 C CA . SER A 1 124 ? 2.434 -10.123 12.770 1.00 83.12 124 SER A CA 1
ATOM 1007 C C . SER A 1 124 ? 1.051 -9.483 12.850 1.00 83.12 124 SER A C 1
ATOM 1009 O O . SER A 1 124 ? 0.311 -9.770 13.788 1.00 83.12 124 SER A O 1
ATOM 1011 N N . SER A 1 125 ? 0.674 -8.665 11.857 1.00 82.19 125 SER A N 1
ATOM 1012 C CA . SER A 1 125 ? -0.656 -8.048 11.811 1.00 82.19 125 SER A CA 1
ATOM 1013 C C . SER A 1 125 ? -1.753 -9.102 11.727 1.00 82.19 125 SER A C 1
ATOM 1015 O O . SER A 1 125 ? -2.657 -9.106 12.556 1.00 82.19 125 SER A O 1
ATOM 1017 N N . SER A 1 126 ? -1.644 -10.035 10.783 1.00 79.88 126 SER A N 1
ATOM 1018 C CA . SER A 1 126 ? -2.667 -11.059 10.566 1.00 79.88 126 SER A CA 1
ATOM 1019 C C . SER A 1 126 ? -2.804 -11.961 11.787 1.00 79.88 126 SER A C 1
ATOM 1021 O O . SER A 1 126 ? -3.918 -12.219 12.212 1.00 79.88 126 SER A O 1
ATOM 1023 N N . SER A 1 127 ? -1.702 -12.364 12.428 1.00 80.88 127 SER A N 1
ATOM 1024 C CA . SER A 1 127 ? -1.763 -13.200 13.639 1.00 80.88 127 SER A CA 1
ATOM 1025 C C . SER A 1 127 ? -2.387 -12.476 14.833 1.00 80.88 127 SER A C 1
ATOM 1027 O O . SER A 1 127 ? -3.162 -13.078 15.572 1.00 80.88 127 SER A O 1
ATOM 1029 N N . LEU A 1 128 ? -2.070 -11.191 15.030 1.00 77.25 128 LEU A N 1
ATOM 1030 C CA . LEU A 1 128 ? -2.626 -10.389 16.126 1.00 77.25 128 LEU A CA 1
ATOM 1031 C C . LEU A 1 128 ? -4.147 -10.210 15.986 1.00 77.25 128 LEU A C 1
ATOM 1033 O O . LEU A 1 128 ? -4.860 -10.094 16.979 1.00 77.25 128 LEU A O 1
ATOM 1037 N N . TYR A 1 129 ? -4.623 -10.187 14.742 1.00 72.56 129 TYR A N 1
ATOM 1038 C CA . TYR A 1 129 ? -5.979 -9.797 14.378 1.00 72.56 129 TYR A CA 1
ATOM 1039 C C . TYR A 1 129 ? -6.836 -10.946 13.821 1.00 72.56 129 TYR A C 1
ATOM 1041 O O . TYR A 1 129 ? -8.024 -10.748 13.588 1.00 72.56 129 TYR A O 1
ATOM 1049 N N . ALA A 1 130 ? -6.284 -12.160 13.716 1.00 67.81 130 ALA A N 1
ATOM 1050 C CA . ALA A 1 130 ? -6.958 -13.373 13.236 1.00 67.81 130 ALA A CA 1
ATOM 1051 C C . ALA A 1 130 ? -8.131 -13.848 14.116 1.00 67.81 130 ALA A C 1
ATOM 1053 O O . ALA A 1 130 ? -8.883 -14.726 13.707 1.00 67.81 130 ALA A O 1
ATOM 1054 N N . GLY A 1 131 ? -8.266 -13.317 15.335 1.00 66.94 131 GLY A N 1
ATOM 1055 C CA . GLY A 1 131 ? -9.338 -13.668 16.273 1.00 66.94 131 GLY A CA 1
ATOM 1056 C C . GLY A 1 131 ? -10.485 -12.659 16.345 1.00 66.94 131 GLY A C 1
ATOM 1057 O O . GLY A 1 131 ? -11.325 -12.785 17.235 1.00 66.94 131 GLY A O 1
ATOM 1058 N N . MET A 1 132 ? -10.503 -11.631 15.490 1.00 68.81 132 MET A N 1
ATOM 1059 C CA . MET A 1 132 ? -11.607 -10.670 15.479 1.00 68.81 132 MET A CA 1
ATOM 1060 C C . MET A 1 132 ? -12.835 -11.262 14.767 1.00 68.81 132 MET A C 1
ATOM 1062 O O . MET A 1 132 ? -12.665 -11.968 13.776 1.00 68.81 132 MET A O 1
ATOM 1066 N N . PRO A 1 133 ? -14.054 -11.033 15.289 1.00 61.50 133 PRO A N 1
ATOM 1067 C CA . PRO A 1 133 ? -15.275 -11.550 14.679 1.00 61.50 133 PRO A CA 1
ATOM 1068 C C . PRO A 1 133 ? -15.524 -10.928 13.297 1.00 61.50 133 PRO A C 1
ATOM 1070 O O . PRO A 1 133 ? -15.230 -9.747 13.102 1.00 61.50 133 PRO A O 1
ATOM 1073 N N . GLU A 1 134 ? -16.065 -11.740 12.381 1.00 51.94 134 GLU A N 1
ATOM 1074 C CA . GLU A 1 134 ? -16.568 -11.325 11.056 1.00 51.94 134 GLU A CA 1
ATOM 1075 C C . GLU A 1 134 ? -17.853 -10.489 11.146 1.00 51.94 134 GLU A C 1
ATOM 1077 O O . GLU A 1 134 ? -18.711 -10.798 12.012 1.00 51.94 134 GLU A O 1
#